Protein AF-A0A7J8HFS6-F1 (afdb_monomer_lite)

Sequence (105 aa):
MIEGRMHDEKVDLWSLGVLCYEFLVGKPPFEASTYQETYRRISRVEFAFPDFVPEGARDLISRLLVHNPNQRLTLKEVLEHPWITANSSKPLNSQKSQESSSKPS

Organism: Molossus molossus (NCBI:txid27622)

Radius of gyration: 17.07 Å; chains: 1; bounding box: 32×27×62 Å

Secondary structure (DSSP, 8-state):
--S-S---HHHHHHHHHHHHHHHHHSS-TT--SSHHHHHHHHHHT-----TTS-HHHHHHHHHHS-SSGGGSPPHHHHHT-HHHHHH-SS-TTTTSSSSS-----

pLDDT: mean 84.74, std 19.08, range [42.25, 98.44]

InterPro domains:
  IPR000719 Protein kinase domain [PF00069] (2-84)
  IPR000719 Protein kinase domain [PS50011] (1-84)
  IPR011009 Protein kinase-like domain superfamily [SSF56112] (2-87)
  IPR030616 Aurora kinase-like [PTHR24350] (1-101)

Foldseek 3Di:
DPDPDDDDCLVVLLVVLQVLLCVVPVDGQQDDPDPVSSVVCLQVVPGDDDPPQDPLSVVQSVLSSDNDSVSHDDPVCSCVRPVNCVPDPDDPPPPPPPDPPDDDD

Structure (mmCIF, N/CA/C/O backbone):
data_AF-A0A7J8HFS6-F1
#
_entry.id   AF-A0A7J8HFS6-F1
#
loop_
_atom_site.group_PDB
_atom_site.id
_atom_site.type_symbol
_atom_site.label_atom_id
_atom_site.label_alt_id
_atom_site.label_comp_id
_atom_site.label_asym_id
_atom_site.label_entity_id
_atom_site.label_seq_id
_atom_site.pdbx_PDB_ins_code
_atom_site.Cartn_x
_atom_site.Cartn_y
_atom_site.Cartn_z
_atom_site.occupancy
_atom_site.B_iso_or_equiv
_atom_site.auth_seq_id
_atom_site.auth_comp_id
_atom_site.auth_asym_id
_atom_site.auth_atom_id
_atom_site.pdbx_PDB_model_num
ATOM 1 N N . MET A 1 1 ? 16.763 3.027 2.452 1.00 47.19 1 MET A N 1
ATOM 2 C CA . MET A 1 1 ? 17.200 4.441 2.421 1.00 47.19 1 MET A CA 1
ATOM 3 C C . MET A 1 1 ? 17.462 4.851 0.983 1.00 47.19 1 MET A C 1
ATOM 5 O O . MET A 1 1 ? 18.246 4.166 0.340 1.00 47.19 1 MET A O 1
ATOM 9 N N . ILE A 1 2 ? 16.807 5.906 0.477 1.00 45.06 2 ILE A N 1
ATOM 10 C CA . ILE A 1 2 ? 17.025 6.379 -0.907 1.00 45.06 2 ILE A CA 1
ATOM 11 C C . ILE A 1 2 ? 17.120 7.919 -1.031 1.00 45.06 2 ILE A C 1
ATOM 13 O O . ILE A 1 2 ? 17.623 8.379 -2.042 1.00 45.06 2 ILE A O 1
ATOM 17 N N . GLU A 1 3 ? 16.757 8.748 -0.032 1.00 54.94 3 GLU A N 1
ATOM 18 C CA . GLU A 1 3 ? 16.779 10.223 -0.236 1.00 54.94 3 GLU A CA 1
ATOM 19 C C . GLU A 1 3 ? 17.190 11.120 0.954 1.00 54.94 3 GLU A C 1
ATOM 21 O O . GLU A 1 3 ? 17.000 12.329 0.888 1.00 54.94 3 GLU A O 1
ATOM 26 N N . GLY A 1 4 ? 17.765 10.606 2.047 1.00 47.09 4 GLY A N 1
ATOM 27 C CA . GLY A 1 4 ? 18.389 11.481 3.064 1.00 47.09 4 GLY A CA 1
ATOM 28 C C . GLY A 1 4 ? 17.478 12.529 3.739 1.00 47.09 4 GLY A C 1
ATOM 29 O O . GLY A 1 4 ? 17.985 13.478 4.330 1.00 47.09 4 GLY A O 1
ATOM 30 N N . ARG A 1 5 ? 16.148 12.376 3.679 1.00 53.16 5 ARG A N 1
ATOM 31 C CA . ARG A 1 5 ? 15.188 13.181 4.454 1.00 53.16 5 ARG A CA 1
ATOM 32 C C . ARG A 1 5 ? 14.969 12.529 5.824 1.00 53.16 5 ARG A C 1
ATOM 34 O O . ARG A 1 5 ? 15.090 11.304 5.939 1.00 53.16 5 ARG A O 1
ATOM 41 N N . MET A 1 6 ? 14.662 13.330 6.852 1.00 47.44 6 MET A N 1
ATOM 42 C CA . MET A 1 6 ? 14.250 12.810 8.164 1.00 47.44 6 MET A CA 1
ATOM 43 C C . MET A 1 6 ? 13.154 11.763 7.939 1.00 47.44 6 MET A C 1
ATOM 45 O O . MET A 1 6 ? 12.177 12.048 7.250 1.00 47.44 6 MET A O 1
ATOM 49 N N . HIS A 1 7 ? 13.371 10.537 8.421 1.00 51.66 7 HIS A N 1
ATOM 50 C CA . HIS A 1 7 ? 12.366 9.484 8.322 1.00 51.66 7 HIS A CA 1
ATOM 51 C C . HIS A 1 7 ? 11.187 9.911 9.190 1.00 51.66 7 HIS A C 1
ATOM 53 O O . HIS A 1 7 ? 11.336 10.021 10.406 1.00 51.66 7 HIS A O 1
ATOM 59 N N . ASP A 1 8 ? 10.059 10.206 8.553 1.00 62.38 8 ASP A N 1
ATOM 60 C CA . ASP A 1 8 ? 8.785 10.289 9.247 1.00 62.38 8 ASP A CA 1
ATOM 61 C C . ASP A 1 8 ? 8.185 8.876 9.337 1.00 62.38 8 ASP A C 1
ATOM 63 O O . ASP A 1 8 ? 8.512 7.958 8.574 1.00 62.38 8 ASP A O 1
ATOM 67 N N . GLU A 1 9 ? 7.270 8.702 10.273 1.00 69.81 9 GLU A N 1
ATOM 68 C CA . GLU A 1 9 ? 6.439 7.514 10.442 1.00 69.81 9 GLU A CA 1
ATOM 69 C C . GLU A 1 9 ? 5.644 7.128 9.173 1.00 69.81 9 GLU A C 1
ATOM 71 O O . GLU A 1 9 ? 5.086 6.032 9.079 1.00 69.81 9 GLU A O 1
ATOM 76 N N . LYS A 1 10 ? 5.576 8.002 8.158 1.00 79.25 10 LYS A N 1
ATOM 77 C CA . LYS A 1 10 ? 4.888 7.735 6.889 1.00 79.25 10 LYS A CA 1
ATOM 78 C C . LYS A 1 10 ? 5.696 6.820 5.981 1.00 79.25 10 LYS A C 1
ATOM 80 O O . LYS A 1 10 ? 5.091 6.176 5.118 1.00 79.25 10 LYS A O 1
ATOM 85 N N . VAL A 1 11 ? 7.019 6.725 6.140 1.00 85.31 11 VAL A N 1
ATOM 86 C CA . VAL A 1 11 ? 7.839 5.727 5.424 1.00 85.31 11 VAL A CA 1
ATOM 87 C C . VAL A 1 11 ? 7.458 4.308 5.857 1.00 85.31 11 VAL A C 1
ATOM 89 O O . VAL A 1 11 ? 7.335 3.415 5.010 1.00 85.31 11 VAL A O 1
ATOM 92 N N . ASP A 1 12 ? 7.178 4.112 7.145 1.00 90.50 12 ASP A N 1
ATOM 93 C CA . ASP A 1 12 ? 6.716 2.825 7.671 1.00 90.50 12 ASP A CA 1
ATOM 94 C C . ASP A 1 12 ? 5.325 2.474 7.133 1.00 90.50 12 ASP A C 1
ATOM 96 O O . ASP A 1 12 ? 5.080 1.334 6.747 1.00 90.50 12 ASP A O 1
ATOM 100 N N . LEU A 1 13 ? 4.436 3.463 6.997 1.00 93.94 13 LEU A N 1
ATOM 101 C CA . LEU A 1 13 ? 3.105 3.274 6.404 1.00 93.94 13 LEU A CA 1
ATOM 102 C C . LEU A 1 13 ? 3.160 2.860 4.927 1.00 93.94 13 LEU A C 1
ATOM 104 O O . LEU A 1 13 ? 2.377 2.017 4.490 1.00 93.94 13 LEU A O 1
ATOM 108 N N . TRP A 1 14 ? 4.109 3.393 4.156 1.00 94.94 14 TRP A N 1
ATOM 109 C CA . TRP A 1 14 ? 4.340 2.916 2.789 1.00 94.94 14 TRP A CA 1
ATOM 110 C C . TRP A 1 14 ? 4.803 1.460 2.782 1.00 94.94 14 TRP A C 1
ATOM 112 O O . TRP A 1 14 ? 4.259 0.632 2.052 1.00 94.94 14 TRP A O 1
ATOM 122 N N . SER A 1 15 ? 5.786 1.141 3.626 1.00 95.31 15 SER A N 1
ATOM 123 C CA . SER A 1 15 ? 6.323 -0.216 3.753 1.00 95.31 15 SER A CA 1
ATOM 124 C C . SER A 1 15 ? 5.238 -1.208 4.188 1.00 95.31 15 SER A C 1
ATOM 126 O O . SER A 1 15 ? 5.180 -2.320 3.671 1.00 95.31 15 SER A O 1
ATOM 128 N N . LEU A 1 16 ? 4.314 -0.782 5.053 1.00 96.50 16 LEU A N 1
ATOM 129 C CA . LEU A 1 16 ? 3.139 -1.555 5.448 1.00 96.50 16 LEU A CA 1
ATOM 130 C C . LEU A 1 16 ? 2.213 -1.853 4.259 1.00 96.50 16 LEU A C 1
ATOM 132 O O . LEU A 1 16 ? 1.750 -2.982 4.121 1.00 96.50 16 LEU A O 1
ATOM 136 N N . GLY A 1 17 ? 1.971 -0.874 3.382 1.00 97.44 17 GLY A N 1
ATOM 137 C CA . GLY A 1 17 ? 1.192 -1.080 2.157 1.00 97.44 17 GLY A CA 1
ATOM 138 C C . GLY A 1 17 ? 1.846 -2.086 1.205 1.00 97.44 17 GLY A C 1
ATOM 139 O O . GLY A 1 17 ? 1.166 -2.963 0.672 1.00 97.44 17 GLY A O 1
ATOM 140 N N . VAL A 1 18 ? 3.173 -2.003 1.046 1.00 97.81 18 VAL A N 1
ATOM 141 C CA . VAL A 1 18 ? 3.961 -2.944 0.232 1.00 97.81 18 VAL A CA 1
ATOM 142 C C . VAL A 1 18 ? 3.856 -4.364 0.791 1.00 97.81 18 VAL A C 1
ATOM 144 O O . VAL A 1 18 ? 3.518 -5.282 0.047 1.00 97.81 18 VAL A O 1
ATOM 147 N N . LEU A 1 19 ? 4.074 -4.535 2.099 1.00 97.88 19 LEU A N 1
ATOM 148 C CA . LEU A 1 19 ? 3.992 -5.838 2.765 1.00 97.88 19 LEU A CA 1
ATOM 149 C C . LEU A 1 19 ? 2.578 -6.422 2.728 1.00 97.88 19 LEU A C 1
ATOM 151 O O . LEU A 1 19 ? 2.412 -7.615 2.505 1.00 97.88 19 LEU A O 1
ATOM 155 N N . CYS A 1 20 ? 1.546 -5.595 2.914 1.00 97.38 20 CYS A N 1
ATOM 156 C CA . CYS A 1 20 ? 0.159 -6.052 2.849 1.00 97.38 20 CYS A CA 1
ATOM 157 C C . CYS A 1 20 ? -0.187 -6.591 1.454 1.00 97.38 20 CYS A C 1
ATOM 159 O O . CYS A 1 20 ? -0.791 -7.659 1.340 1.00 97.38 20 CYS A O 1
ATOM 161 N N . TYR A 1 21 ? 0.255 -5.902 0.398 1.00 98.44 21 TYR A N 1
ATOM 162 C CA . TYR A 1 21 ? 0.129 -6.406 -0.967 1.00 98.44 21 TYR A CA 1
ATOM 163 C C . TYR A 1 21 ? 0.882 -7.731 -1.144 1.00 98.44 21 TYR A C 1
ATOM 165 O O . TYR A 1 21 ? 0.318 -8.698 -1.656 1.00 98.44 21 TYR A O 1
ATOM 173 N N . GLU A 1 22 ? 2.134 -7.800 -0.692 1.00 98.12 22 GLU A N 1
ATOM 174 C CA . GLU A 1 22 ? 2.974 -8.989 -0.838 1.00 98.12 22 GLU A CA 1
ATOM 1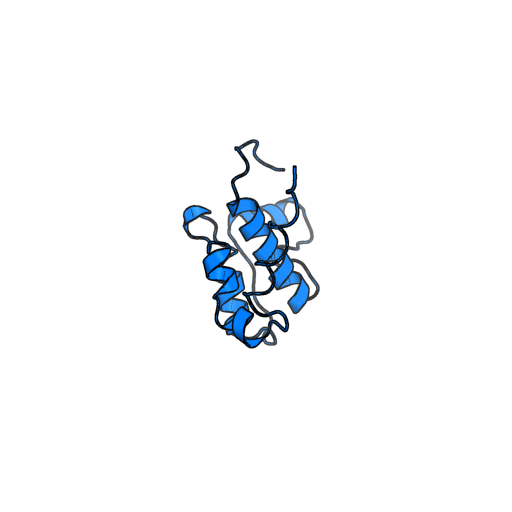75 C C . GLU A 1 22 ? 2.416 -10.205 -0.086 1.00 98.12 22 GLU A C 1
ATOM 177 O O . GLU A 1 22 ? 2.422 -11.303 -0.632 1.00 98.12 22 GLU A O 1
ATOM 182 N N . PHE A 1 23 ? 1.842 -10.030 1.105 1.00 97.38 23 PHE A N 1
ATOM 183 C CA . PHE A 1 23 ? 1.199 -11.123 1.843 1.00 97.38 23 PHE A CA 1
ATOM 184 C C . PHE A 1 23 ? -0.027 -11.697 1.134 1.00 97.38 23 PHE A C 1
ATOM 186 O O . PHE A 1 23 ? -0.298 -12.889 1.258 1.00 97.38 23 PHE A O 1
ATOM 193 N N . LEU A 1 24 ? -0.771 -10.871 0.395 1.00 97.31 24 LEU A N 1
ATOM 194 C CA . LEU A 1 24 ? -1.961 -11.317 -0.330 1.00 97.31 24 LEU A CA 1
ATOM 195 C C . LEU A 1 24 ? -1.624 -11.889 -1.709 1.00 97.31 24 LEU A C 1
ATOM 197 O O . LEU A 1 24 ? -2.283 -12.822 -2.159 1.00 97.31 24 LEU A O 1
ATOM 201 N N . VAL A 1 25 ? -0.630 -11.320 -2.392 1.00 97.50 25 VAL A N 1
ATOM 202 C CA . VAL A 1 25 ? -0.324 -11.625 -3.799 1.00 97.50 25 VAL A CA 1
ATOM 203 C C . VAL A 1 25 ? 0.882 -12.558 -3.956 1.00 97.50 25 VAL A C 1
ATOM 205 O O . VAL A 1 25 ? 1.019 -13.211 -4.989 1.00 97.50 25 VAL A O 1
ATOM 208 N N . GLY A 1 26 ? 1.752 -12.643 -2.948 1.00 96.88 26 GLY A N 1
ATOM 209 C CA . GLY A 1 26 ? 2.974 -13.453 -2.947 1.00 96.88 26 GLY A CA 1
ATOM 210 C C . GLY A 1 26 ? 4.179 -12.804 -3.635 1.00 96.88 26 GLY A C 1
ATOM 211 O O . GLY A 1 26 ? 5.212 -13.451 -3.772 1.00 96.88 26 GLY A O 1
ATOM 212 N N . LYS A 1 27 ? 4.054 -11.551 -4.092 1.00 95.50 27 LYS A N 1
ATOM 213 C CA . LYS A 1 27 ? 5.146 -10.764 -4.686 1.00 95.50 27 LYS A CA 1
ATOM 214 C C . LYS A 1 27 ? 4.960 -9.263 -4.439 1.00 95.50 27 LYS A C 1
ATOM 216 O O . LYS A 1 27 ? 3.814 -8.831 -4.273 1.00 95.50 27 LYS A O 1
ATOM 221 N N . PRO A 1 28 ? 6.030 -8.450 -4.475 1.00 96.38 28 PRO A N 1
ATOM 222 C CA . PRO A 1 28 ? 5.927 -7.006 -4.291 1.00 96.38 28 PRO A CA 1
ATOM 223 C C . PRO A 1 28 ? 5.106 -6.314 -5.401 1.00 96.38 28 PRO A C 1
ATOM 225 O O . PRO A 1 28 ? 5.173 -6.719 -6.565 1.00 96.38 28 PRO A O 1
ATOM 228 N N . PRO A 1 29 ? 4.383 -5.218 -5.095 1.00 96.81 29 PRO A N 1
ATOM 229 C CA . PRO A 1 29 ? 3.532 -4.511 -6.060 1.00 96.81 29 PRO A CA 1
ATOM 230 C C . PRO A 1 29 ? 4.310 -3.864 -7.212 1.00 96.81 29 PRO A C 1
ATOM 232 O O . PRO A 1 29 ? 3.791 -3.745 -8.320 1.00 96.81 29 PRO A O 1
ATOM 235 N N . PHE A 1 30 ? 5.559 -3.464 -6.966 1.00 97.00 30 PHE A N 1
ATOM 236 C CA . PHE A 1 30 ? 6.387 -2.725 -7.925 1.00 97.00 30 PHE A CA 1
ATOM 237 C C . PHE A 1 30 ? 7.500 -3.573 -8.548 1.00 97.00 30 PHE A C 1
ATOM 239 O O . PHE A 1 30 ? 8.383 -3.023 -9.203 1.00 97.00 30 PHE A O 1
ATOM 246 N N . GLU A 1 31 ? 7.483 -4.893 -8.342 1.00 93.88 31 GLU A N 1
ATOM 247 C CA . GLU A 1 31 ? 8.499 -5.793 -8.889 1.00 93.88 31 GLU A CA 1
ATOM 248 C C . GLU A 1 31 ? 8.569 -5.684 -10.422 1.00 93.88 31 GLU A C 1
ATOM 250 O O . GLU A 1 31 ? 7.552 -5.713 -11.126 1.00 93.88 31 GLU A O 1
ATOM 255 N N . ALA A 1 32 ? 9.789 -5.540 -10.939 1.00 94.44 32 ALA A N 1
ATOM 256 C CA . ALA A 1 32 ? 10.082 -5.471 -12.361 1.00 94.44 32 ALA A CA 1
ATOM 257 C C . ALA A 1 32 ? 11.460 -6.071 -12.669 1.00 94.44 32 ALA A C 1
ATOM 259 O O . ALA A 1 32 ? 12.290 -6.258 -11.782 1.00 94.44 32 ALA A O 1
ATOM 260 N N . SER A 1 33 ? 11.722 -6.343 -13.949 1.00 93.94 33 SER A N 1
ATOM 261 C CA . SER A 1 33 ? 12.963 -6.988 -14.401 1.00 93.94 33 SER A CA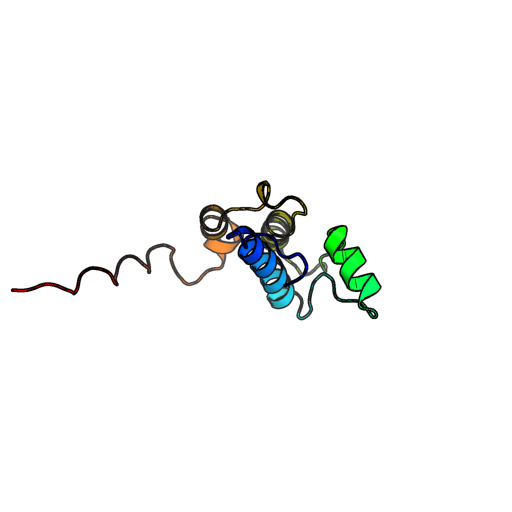 1
ATOM 262 C C . SER A 1 33 ? 14.219 -6.124 -14.241 1.00 93.94 33 SER A C 1
ATOM 264 O O . SER A 1 33 ? 15.325 -6.655 -14.288 1.00 93.94 33 SER A O 1
ATOM 266 N N . THR A 1 34 ? 14.077 -4.803 -14.089 1.00 95.62 34 THR A N 1
ATOM 267 C CA . THR A 1 34 ? 15.204 -3.875 -13.927 1.00 95.62 34 THR A CA 1
ATOM 268 C C . THR A 1 34 ? 14.956 -2.909 -12.775 1.00 95.62 34 THR A C 1
ATOM 270 O O . THR A 1 34 ? 13.825 -2.495 -12.519 1.00 95.62 34 THR A O 1
ATOM 273 N N . TYR A 1 35 ? 16.033 -2.491 -12.107 1.00 92.75 35 TYR A N 1
ATOM 274 C CA . TYR A 1 35 ? 15.964 -1.511 -11.020 1.00 92.75 35 TYR A CA 1
ATOM 275 C C . TYR A 1 35 ? 15.372 -0.172 -11.473 1.00 92.75 35 TYR A C 1
ATOM 277 O O . TYR A 1 35 ? 14.614 0.450 -10.731 1.00 92.75 35 TYR A O 1
ATOM 285 N N . GLN A 1 36 ? 15.685 0.260 -12.698 1.00 94.81 36 GLN A N 1
ATOM 286 C CA . GLN A 1 36 ? 15.156 1.491 -13.280 1.00 94.81 36 GLN A CA 1
ATOM 287 C C . GLN A 1 36 ? 13.633 1.426 -13.438 1.00 94.81 36 GLN A C 1
ATOM 289 O O . GLN A 1 36 ? 12.942 2.400 -13.140 1.00 94.81 36 GLN A O 1
ATOM 294 N N . GLU A 1 37 ? 13.104 0.278 -13.867 1.00 94.62 37 GLU A N 1
ATOM 295 C CA . GLU A 1 37 ? 11.664 0.082 -14.021 1.00 94.62 37 GLU A CA 1
ATOM 296 C C . GLU A 1 37 ? 10.960 -0.001 -12.665 1.00 94.62 37 GLU A C 1
ATOM 298 O O . GLU A 1 37 ? 9.940 0.656 -12.467 1.00 94.62 37 GLU A O 1
ATOM 303 N N . THR A 1 38 ? 11.537 -0.720 -11.700 1.00 94.75 38 THR A N 1
ATOM 304 C CA . THR A 1 38 ? 11.031 -0.757 -10.321 1.00 94.75 38 THR A CA 1
ATOM 305 C C . THR A 1 38 ? 10.946 0.655 -9.735 1.00 94.75 38 THR A C 1
ATOM 307 O O . THR A 1 38 ? 9.915 1.046 -9.190 1.00 94.75 38 THR A O 1
ATOM 310 N N . TYR A 1 39 ? 11.991 1.470 -9.907 1.00 92.94 39 TYR A N 1
ATOM 311 C CA . TYR A 1 39 ? 12.003 2.859 -9.442 1.00 92.94 39 TYR A CA 1
ATOM 312 C C . TYR A 1 39 ? 10.945 3.724 -10.147 1.00 92.94 39 TYR A C 1
ATOM 314 O O . TYR A 1 39 ? 10.242 4.511 -9.506 1.00 92.94 39 TYR A O 1
ATOM 322 N N . ARG A 1 40 ? 10.778 3.554 -11.465 1.00 96.00 40 ARG A N 1
ATOM 323 C CA . ARG A 1 40 ? 9.726 4.228 -12.238 1.00 96.00 40 ARG A CA 1
ATOM 324 C C . ARG A 1 40 ? 8.338 3.893 -11.692 1.00 96.00 40 ARG A C 1
ATOM 326 O O . ARG A 1 40 ? 7.540 4.803 -11.483 1.00 96.00 40 ARG A O 1
ATOM 333 N N . ARG A 1 41 ? 8.071 2.620 -11.403 1.00 96.12 41 ARG A N 1
ATOM 334 C CA . ARG A 1 41 ? 6.792 2.177 -10.836 1.00 96.12 41 ARG A CA 1
ATOM 335 C C . ARG A 1 41 ? 6.559 2.713 -9.432 1.00 96.12 41 ARG A C 1
ATOM 337 O O . ARG A 1 41 ? 5.469 3.194 -9.157 1.00 96.12 41 ARG A O 1
ATOM 344 N N . ILE A 1 42 ? 7.581 2.718 -8.575 1.00 93.94 42 ILE A N 1
ATOM 345 C CA . ILE A 1 42 ? 7.490 3.297 -7.224 1.00 93.94 42 ILE A CA 1
ATOM 346 C C . ILE A 1 42 ? 7.164 4.793 -7.300 1.00 93.94 42 ILE A C 1
ATOM 348 O O . ILE A 1 42 ? 6.208 5.248 -6.677 1.00 93.94 42 ILE A O 1
ATOM 352 N N . SER A 1 43 ? 7.919 5.555 -8.098 1.00 91.62 43 SER A N 1
ATOM 353 C CA . SER A 1 43 ? 7.733 7.010 -8.229 1.00 91.62 43 SER A CA 1
ATOM 354 C C . SER A 1 43 ? 6.375 7.402 -8.819 1.00 91.62 43 SER A C 1
ATOM 356 O O . SER A 1 43 ? 5.855 8.467 -8.502 1.00 91.62 43 SER A O 1
ATOM 358 N N . ARG A 1 44 ? 5.775 6.543 -9.648 1.00 94.12 44 ARG A N 1
ATOM 359 C CA . ARG A 1 44 ? 4.445 6.760 -10.241 1.00 94.12 44 ARG A CA 1
ATOM 360 C C . ARG A 1 44 ? 3.315 6.061 -9.499 1.00 94.12 44 ARG A C 1
ATOM 362 O O . ARG A 1 44 ? 2.162 6.254 -9.867 1.00 94.12 44 ARG A O 1
ATOM 369 N N . VAL A 1 45 ? 3.639 5.270 -8.477 1.00 95.38 45 VAL A N 1
ATOM 370 C CA . VAL A 1 45 ? 2.691 4.398 -7.775 1.00 95.38 45 VAL A CA 1
ATOM 371 C C . VAL A 1 45 ? 1.939 3.491 -8.767 1.00 95.38 45 VAL A C 1
ATOM 373 O O . VAL A 1 45 ? 0.721 3.353 -8.746 1.00 95.38 45 VAL A O 1
ATOM 376 N N . GLU A 1 46 ? 2.684 2.884 -9.688 1.00 96.12 46 GLU A N 1
ATOM 377 C CA . GLU A 1 46 ? 2.146 2.073 -10.780 1.00 96.12 46 GLU A CA 1
ATOM 378 C C . GLU A 1 46 ? 2.181 0.584 -10.406 1.00 96.12 46 GLU A C 1
ATOM 380 O O . GLU A 1 46 ? 3.228 -0.064 -10.460 1.00 96.12 46 GLU A O 1
ATOM 385 N N . PHE A 1 47 ? 1.026 0.046 -10.012 1.00 96.38 47 PHE A N 1
ATOM 386 C CA . PHE A 1 47 ? 0.813 -1.369 -9.706 1.00 96.38 47 PHE A CA 1
ATOM 387 C C . PHE A 1 47 ? -0.648 -1.758 -9.979 1.00 96.38 47 PHE A C 1
ATOM 389 O O . PHE A 1 47 ? -1.512 -0.893 -10.125 1.00 96.38 47 PHE A O 1
ATOM 396 N N . ALA A 1 48 ? -0.938 -3.057 -10.062 1.00 96.31 48 ALA A N 1
ATOM 397 C CA . ALA A 1 48 ? -2.282 -3.567 -10.322 1.00 96.31 48 ALA A CA 1
ATOM 398 C C . ALA A 1 48 ? -2.615 -4.722 -9.379 1.00 96.31 48 ALA A C 1
ATOM 400 O O . ALA A 1 48 ? -1.747 -5.520 -9.041 1.00 96.31 48 ALA A O 1
ATOM 401 N N . PHE A 1 49 ? -3.879 -4.832 -8.985 1.00 97.00 49 PHE A N 1
ATOM 402 C CA . PHE A 1 49 ? -4.352 -5.910 -8.122 1.00 97.00 49 PHE A CA 1
ATOM 403 C C . PHE A 1 49 ? -4.897 -7.084 -8.950 1.00 97.00 49 PHE A C 1
ATOM 405 O O . PHE A 1 49 ? -5.787 -6.861 -9.776 1.00 97.00 49 PHE A O 1
ATOM 412 N N . PRO A 1 50 ? -4.453 -8.328 -8.699 1.00 97.06 50 PRO A N 1
ATOM 413 C CA . PRO A 1 50 ? -5.097 -9.526 -9.240 1.00 97.06 50 PRO A CA 1
ATOM 414 C C . PRO A 1 50 ? -6.549 -9.665 -8.774 1.00 97.06 50 PRO A C 1
ATOM 416 O O . PRO A 1 50 ? -6.873 -9.251 -7.665 1.00 97.06 50 PRO A O 1
ATOM 419 N N . ASP A 1 51 ? -7.409 -10.311 -9.563 1.00 97.00 51 ASP A N 1
ATOM 420 C CA . ASP A 1 51 ? -8.859 -10.424 -9.306 1.00 97.00 51 ASP A CA 1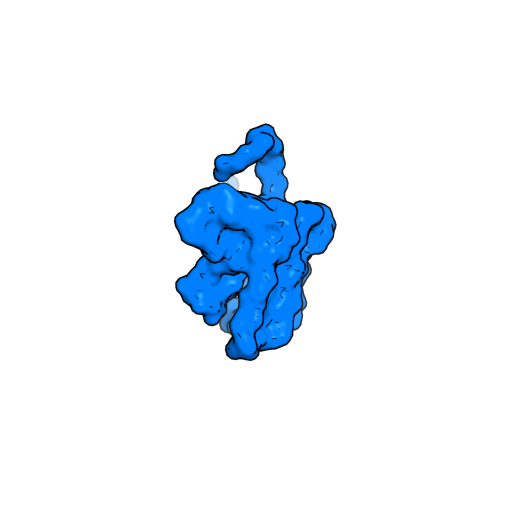
ATOM 421 C C . ASP A 1 51 ? -9.219 -11.036 -7.946 1.00 97.00 51 ASP A C 1
ATOM 423 O O . ASP A 1 51 ? -10.194 -10.623 -7.323 1.00 97.00 51 ASP A O 1
ATOM 427 N N . PHE A 1 52 ? -8.396 -11.952 -7.434 1.00 97.25 52 PHE A N 1
ATOM 428 C CA . PHE A 1 52 ? -8.633 -12.607 -6.147 1.00 97.25 52 PHE A CA 1
ATOM 429 C C . PHE A 1 52 ? -8.463 -11.685 -4.929 1.00 97.25 52 PHE A C 1
ATOM 431 O O . PHE A 1 52 ? -8.857 -12.066 -3.829 1.00 97.25 52 PHE A O 1
ATOM 438 N N . VAL A 1 53 ? -7.859 -10.499 -5.081 1.00 97.69 53 VAL A N 1
ATOM 439 C CA . VAL A 1 53 ? -7.662 -9.576 -3.954 1.00 97.69 53 VAL A CA 1
ATOM 440 C C . VAL A 1 53 ? -9.009 -8.942 -3.578 1.00 97.69 53 VAL A C 1
ATOM 442 O O . VAL A 1 53 ? -9.599 -8.262 -4.427 1.00 97.69 53 VAL A O 1
ATOM 445 N N . PRO A 1 54 ? -9.497 -9.105 -2.330 1.00 97.12 54 PRO A N 1
ATOM 446 C CA . PRO A 1 54 ? -10.780 -8.548 -1.903 1.00 97.12 54 PRO A CA 1
A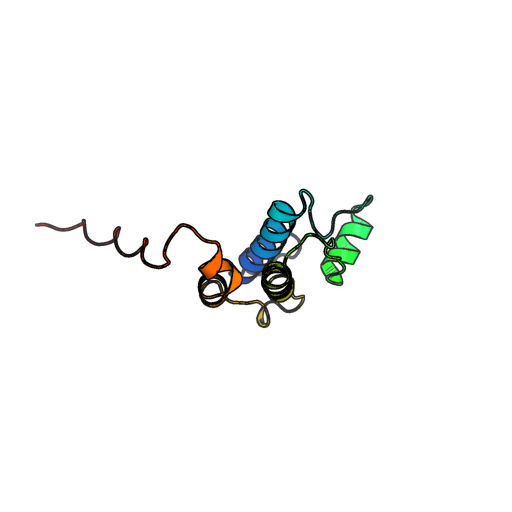TOM 447 C C . PRO A 1 54 ? -10.801 -7.019 -1.954 1.00 97.12 54 PRO A C 1
ATOM 449 O O . PRO A 1 54 ? -9.799 -6.373 -1.651 1.00 97.12 54 PRO A O 1
ATOM 452 N N . GLU A 1 55 ? -11.959 -6.430 -2.248 1.00 97.75 55 GLU A N 1
ATOM 453 C CA . GLU A 1 55 ? -12.124 -4.973 -2.368 1.00 97.75 55 GLU A CA 1
ATOM 454 C C . GLU A 1 55 ? -11.651 -4.211 -1.118 1.00 97.75 55 GLU A C 1
ATOM 456 O O . GLU A 1 55 ? -10.908 -3.241 -1.235 1.00 97.75 55 GLU A O 1
ATOM 461 N N . GLY A 1 56 ? -11.972 -4.706 0.083 1.00 97.50 56 GLY A N 1
ATOM 462 C CA . GLY A 1 56 ? -11.514 -4.086 1.331 1.00 97.50 56 GLY A CA 1
ATOM 463 C C . GLY A 1 56 ? -9.989 -4.086 1.506 1.00 97.50 56 GLY A C 1
ATOM 464 O O . GLY A 1 56 ? -9.442 -3.155 2.093 1.00 97.50 56 GLY A O 1
ATOM 465 N N . ALA A 1 57 ? -9.292 -5.094 0.972 1.00 97.75 57 ALA A N 1
ATOM 466 C CA . ALA A 1 57 ? -7.832 -5.120 0.971 1.00 97.75 57 ALA A CA 1
ATOM 467 C C . ALA A 1 57 ? -7.262 -4.124 -0.046 1.00 97.75 57 ALA A C 1
ATOM 469 O O . ALA A 1 57 ? -6.284 -3.436 0.248 1.00 97.75 57 ALA A O 1
ATOM 470 N N . ARG A 1 58 ? -7.892 -4.020 -1.227 1.00 98.31 58 ARG A N 1
ATOM 471 C CA . ARG A 1 58 ? -7.514 -3.036 -2.251 1.00 98.31 58 ARG A CA 1
ATOM 472 C C . ARG A 1 58 ? -7.636 -1.616 -1.711 1.00 98.31 58 ARG A C 1
ATOM 474 O O . ARG A 1 58 ? -6.686 -0.857 -1.849 1.00 98.31 58 ARG A O 1
ATOM 481 N N . ASP A 1 59 ? -8.747 -1.287 -1.046 1.00 98.25 59 ASP A N 1
ATOM 482 C CA . ASP A 1 59 ? -8.967 0.035 -0.440 1.00 98.25 59 ASP A CA 1
ATOM 483 C C . ASP A 1 59 ? -7.873 0.374 0.584 1.00 98.25 59 ASP A C 1
ATOM 485 O O . ASP A 1 59 ? -7.240 1.427 0.483 1.00 98.25 59 ASP A O 1
ATOM 489 N N . LEU A 1 60 ? -7.558 -0.551 1.500 1.00 98.06 60 LEU A N 1
ATOM 490 C CA . LEU A 1 60 ? -6.488 -0.348 2.480 1.00 98.06 60 LEU A CA 1
ATOM 491 C C . LEU A 1 60 ? -5.133 -0.085 1.806 1.00 98.06 60 LEU A C 1
ATOM 493 O O . LEU A 1 60 ? -4.453 0.891 2.126 1.00 98.06 60 LEU A O 1
ATOM 497 N N . ILE A 1 61 ? -4.732 -0.958 0.876 1.00 98.12 61 ILE A N 1
ATOM 498 C CA . ILE A 1 61 ? -3.428 -0.877 0.207 1.00 98.12 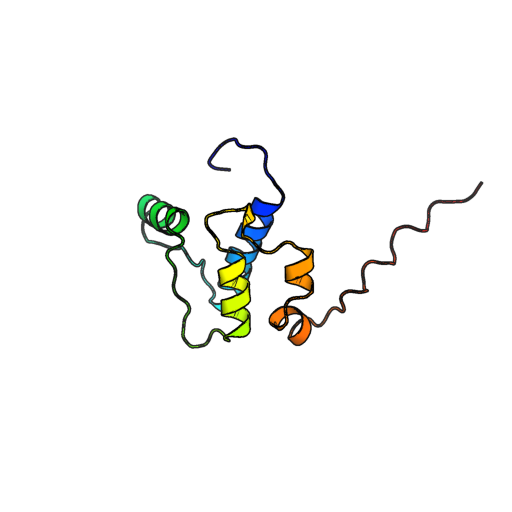61 ILE A CA 1
ATOM 499 C C . ILE A 1 61 ? -3.335 0.402 -0.630 1.00 98.12 61 ILE A C 1
ATOM 501 O O . ILE A 1 61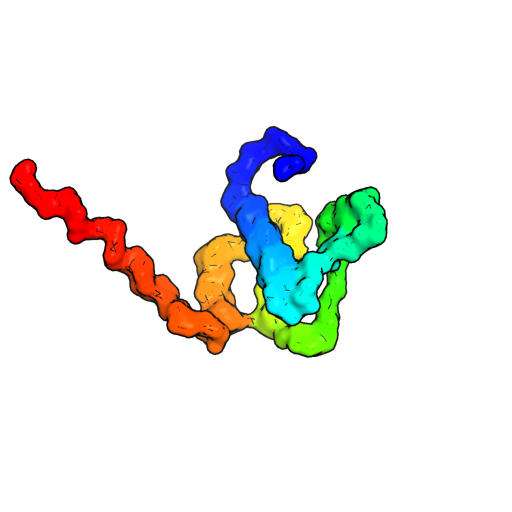 ? -2.323 1.096 -0.562 1.00 98.12 61 ILE A O 1
ATOM 505 N N . SER A 1 62 ? -4.386 0.762 -1.369 1.00 97.44 62 SER A N 1
ATOM 506 C CA . SER A 1 62 ? -4.425 1.984 -2.179 1.00 97.44 62 SER A CA 1
ATOM 507 C C . SER A 1 62 ? -4.327 3.263 -1.346 1.00 97.44 62 SER A C 1
ATOM 509 O O . SER A 1 62 ? -3.760 4.243 -1.820 1.00 97.44 62 SER A O 1
ATOM 511 N N . ARG A 1 63 ? -4.822 3.268 -0.102 1.00 97.06 63 ARG A N 1
ATOM 512 C CA . ARG A 1 63 ? -4.691 4.416 0.812 1.00 97.06 63 ARG A CA 1
ATOM 513 C C . ARG A 1 63 ? -3.351 4.471 1.557 1.00 97.06 63 ARG A C 1
ATOM 515 O O . ARG A 1 63 ? -3.005 5.515 2.110 1.00 97.06 63 ARG A O 1
ATOM 522 N N . LEU A 1 64 ? -2.590 3.376 1.580 1.00 96.75 64 LEU A N 1
ATOM 523 C CA . LEU A 1 64 ? -1.223 3.331 2.117 1.00 96.75 64 LEU A CA 1
ATOM 524 C C . LEU A 1 64 ? -0.178 3.660 1.047 1.00 96.75 64 LEU A C 1
ATOM 526 O O . LEU A 1 64 ? 0.754 4.432 1.289 1.00 96.75 64 LEU A O 1
ATOM 530 N N . LEU A 1 65 ? -0.351 3.112 -0.154 1.00 96.88 65 LEU A N 1
ATOM 531 C CA . LEU A 1 65 ? 0.515 3.340 -1.305 1.00 96.88 65 LEU A CA 1
ATOM 532 C C . LEU A 1 65 ? 0.098 4.615 -2.037 1.00 96.88 65 LEU A C 1
ATOM 534 O O . LEU A 1 65 ? -0.349 4.580 -3.174 1.00 96.88 65 LEU A O 1
ATOM 538 N N . VAL A 1 66 ? 0.255 5.759 -1.370 1.00 94.31 66 VAL A N 1
ATOM 539 C CA . VAL A 1 66 ? 0.010 7.089 -1.946 1.00 94.31 66 VAL A CA 1
ATOM 540 C C . VAL A 1 66 ? 1.331 7.844 -2.074 1.00 94.31 66 VAL A C 1
ATOM 542 O O . VAL A 1 66 ? 2.163 7.832 -1.157 1.00 94.31 66 VAL A O 1
ATOM 545 N N . HIS A 1 67 ? 1.527 8.516 -3.214 1.00 90.62 67 HIS A N 1
ATOM 546 C CA . HIS A 1 67 ? 2.749 9.273 -3.505 1.00 90.62 67 HIS A CA 1
ATOM 547 C C . HIS A 1 67 ? 3.005 10.359 -2.448 1.00 90.62 67 HIS A C 1
ATOM 549 O O . HIS A 1 67 ? 4.110 10.477 -1.925 1.00 90.62 67 HIS A O 1
ATOM 555 N N . ASN A 1 68 ? 1.970 11.127 -2.094 1.00 90.12 68 ASN A N 1
ATOM 556 C CA . ASN A 1 68 ? 2.057 12.141 -1.050 1.00 90.12 68 ASN A CA 1
ATOM 557 C C . ASN A 1 68 ? 1.973 11.489 0.349 1.00 90.12 68 ASN A C 1
ATOM 559 O O . ASN A 1 68 ? 0.915 10.957 0.694 1.00 90.12 68 ASN A O 1
ATOM 563 N N . PRO A 1 69 ? 3.028 11.560 1.186 1.00 88.69 69 PRO A N 1
ATOM 564 C CA . PRO A 1 69 ? 3.040 10.932 2.511 1.00 88.69 69 PRO A CA 1
ATOM 565 C C . PRO A 1 69 ? 1.962 11.481 3.458 1.00 88.69 69 PRO A C 1
ATOM 567 O O . PRO A 1 69 ? 1.447 10.745 4.297 1.00 88.69 69 PRO A O 1
ATOM 570 N N . ASN A 1 70 ? 1.550 12.741 3.285 1.00 89.00 70 ASN A N 1
ATOM 571 C CA . ASN A 1 70 ? 0.517 13.368 4.115 1.00 89.00 70 ASN A CA 1
ATOM 572 C C . ASN A 1 70 ? -0.899 12.861 3.813 1.00 89.00 70 ASN A C 1
ATOM 574 O O . ASN A 1 70 ? -1.799 13.059 4.621 1.00 89.00 70 ASN A O 1
ATOM 578 N N . GLN A 1 71 ? -1.099 12.220 2.659 1.00 91.50 71 GLN A N 1
ATOM 579 C CA . GLN A 1 71 ? -2.380 11.629 2.263 1.00 91.50 71 GLN A CA 1
ATOM 580 C C . GLN A 1 71 ? -2.488 10.148 2.642 1.00 91.50 71 GLN A C 1
ATOM 582 O O . GLN A 1 71 ? -3.544 9.549 2.455 1.00 91.50 71 GLN A O 1
ATOM 587 N N . ARG A 1 72 ? -1.406 9.550 3.158 1.00 94.06 72 ARG A N 1
ATOM 588 C CA . ARG A 1 72 ? -1.423 8.168 3.637 1.00 94.06 72 ARG A CA 1
ATOM 589 C C . ARG A 1 72 ? -2.213 8.078 4.935 1.00 94.06 72 ARG A C 1
ATOM 591 O O . ARG A 1 72 ? -2.057 8.943 5.804 1.00 94.06 72 ARG A O 1
ATOM 598 N N . LEU A 1 73 ? -2.967 6.988 5.082 1.00 93.31 73 LEU A N 1
ATOM 599 C CA . LEU A 1 73 ? -3.593 6.629 6.355 1.00 93.31 73 LEU A CA 1
ATOM 600 C C . LEU A 1 73 ? -2.561 6.650 7.480 1.00 93.31 73 LEU A C 1
ATOM 602 O O . LEU A 1 73 ? -1.442 6.169 7.328 1.00 93.31 73 LEU A O 1
ATOM 606 N N . THR A 1 74 ? -2.953 7.187 8.622 1.00 93.00 74 THR A N 1
ATOM 607 C CA . THR A 1 74 ? -2.220 7.057 9.880 1.00 93.00 74 THR A CA 1
ATOM 608 C C . THR A 1 74 ? -2.343 5.630 10.415 1.00 93.00 74 THR A C 1
ATOM 610 O O . THR A 1 74 ? -3.297 4.917 10.106 1.00 93.00 74 THR A O 1
ATOM 613 N N . LEU A 1 75 ? -1.419 5.205 11.284 1.00 91.44 75 LEU A N 1
ATOM 614 C CA . LEU A 1 75 ? -1.498 3.878 11.915 1.00 91.44 75 LEU A CA 1
ATOM 615 C C . LEU A 1 75 ? -2.816 3.660 12.671 1.00 91.44 75 LEU A C 1
ATOM 617 O O . LEU A 1 75 ? -3.355 2.557 12.660 1.00 91.44 75 LEU A O 1
ATOM 621 N N . LYS A 1 76 ? -3.355 4.714 13.294 1.00 91.50 76 LYS A N 1
ATOM 622 C CA . LYS A 1 76 ? -4.654 4.657 13.966 1.00 91.50 76 LYS A CA 1
ATOM 623 C C . LYS A 1 76 ? -5.773 4.318 12.979 1.00 91.50 76 LYS A C 1
ATOM 625 O O . LYS A 1 76 ? -6.531 3.388 13.223 1.00 91.50 76 LYS A O 1
ATOM 630 N N . GLU A 1 77 ? -5.835 5.021 11.851 1.00 94.56 77 GLU A N 1
ATOM 631 C CA . GLU A 1 77 ? -6.858 4.772 10.830 1.00 94.56 77 GLU A CA 1
ATOM 632 C C . GLU A 1 77 ? -6.693 3.393 10.172 1.00 94.56 77 GLU A C 1
ATOM 634 O O . GLU A 1 77 ? -7.686 2.762 9.821 1.00 94.56 77 GLU A O 1
ATOM 639 N N . VAL A 1 78 ? -5.460 2.883 10.047 1.00 95.19 78 VAL A N 1
ATOM 640 C CA . VAL A 1 78 ? -5.208 1.505 9.586 1.00 95.19 78 VAL A CA 1
ATOM 641 C C . VAL A 1 78 ? -5.807 0.484 10.548 1.00 95.19 78 VAL A C 1
ATOM 643 O O . VAL A 1 78 ? -6.487 -0.445 10.119 1.00 95.19 78 VAL A O 1
ATOM 646 N N . LEU A 1 79 ? -5.573 0.650 11.850 1.00 93.50 79 LEU A N 1
ATOM 647 C CA . LEU A 1 79 ? -6.096 -0.252 12.875 1.00 93.50 79 LEU A CA 1
ATOM 648 C C . LEU A 1 79 ? -7.630 -0.226 12.965 1.00 93.50 79 LEU A C 1
ATOM 650 O O . LEU A 1 79 ? -8.244 -1.232 13.319 1.00 93.50 79 LEU A O 1
ATOM 654 N N . GLU A 1 80 ? -8.239 0.909 12.627 1.00 95.06 80 GLU A N 1
ATOM 655 C CA . GLU A 1 80 ? -9.691 1.109 12.570 1.00 95.06 80 GLU A CA 1
ATOM 656 C C . GLU A 1 80 ? -10.296 0.723 11.205 1.00 95.06 80 GLU A C 1
ATOM 658 O O . GLU A 1 80 ? -11.518 0.722 11.046 1.00 95.06 80 GLU A O 1
ATOM 663 N N . HIS A 1 81 ? -9.474 0.359 10.214 1.00 96.81 81 HIS A N 1
ATOM 664 C CA . HIS A 1 81 ? -9.937 0.088 8.858 1.00 96.81 81 HIS A CA 1
ATOM 665 C C . HIS A 1 81 ? -10.919 -1.100 8.823 1.00 96.81 81 HIS A C 1
ATOM 667 O O . HIS A 1 81 ? -10.632 -2.143 9.428 1.00 96.81 81 HIS A O 1
ATOM 673 N N . PRO A 1 82 ? -12.041 -1.024 8.074 1.00 96.25 82 PRO A N 1
ATOM 674 C CA . PRO A 1 82 ? -13.049 -2.089 8.038 1.00 96.25 82 PRO A CA 1
ATOM 675 C C . PRO A 1 82 ? -12.477 -3.459 7.665 1.00 96.25 82 PRO A C 1
ATOM 677 O O . PRO A 1 82 ? -12.819 -4.474 8.264 1.00 96.25 82 PRO A O 1
ATOM 680 N N . TRP A 1 83 ? -11.545 -3.495 6.708 1.00 97.00 83 TRP A N 1
ATOM 681 C CA . TRP A 1 83 ? -10.893 -4.746 6.319 1.00 97.00 83 TRP A CA 1
ATOM 682 C C . TRP A 1 83 ? -10.005 -5.331 7.428 1.00 97.00 83 TRP A C 1
ATOM 684 O O . TRP A 1 83 ? -9.996 -6.543 7.616 1.00 97.00 83 TRP A O 1
ATOM 694 N N . ILE A 1 84 ? -9.302 -4.496 8.200 1.00 95.81 84 ILE A N 1
ATOM 695 C CA . ILE A 1 84 ? -8.461 -4.965 9.311 1.00 95.81 84 ILE A CA 1
ATOM 696 C C . ILE A 1 84 ? -9.331 -5.472 10.456 1.00 95.81 84 ILE A C 1
ATOM 698 O O . ILE A 1 84 ? -9.129 -6.582 10.940 1.00 95.81 84 ILE A O 1
ATOM 702 N N . THR A 1 85 ? -10.330 -4.691 10.860 1.00 94.62 85 THR A N 1
ATOM 703 C CA . THR A 1 85 ? -11.227 -5.041 11.970 1.00 94.62 85 THR A CA 1
ATOM 704 C C . THR A 1 85 ? -12.069 -6.286 11.684 1.00 94.62 85 THR A C 1
ATOM 706 O O . THR A 1 85 ? -12.356 -7.039 12.610 1.00 94.62 85 THR A O 1
ATOM 709 N N . ALA A 1 86 ? -12.403 -6.555 10.419 1.00 94.38 86 ALA A N 1
ATOM 710 C CA . ALA A 1 86 ? -13.122 -7.764 10.022 1.00 94.38 86 ALA A CA 1
ATOM 711 C C . ALA A 1 86 ? -12.247 -9.034 9.959 1.00 94.38 86 ALA A C 1
ATOM 713 O O . ALA A 1 86 ? -12.783 -10.132 10.080 1.00 94.38 86 ALA A O 1
ATOM 714 N N . ASN A 1 87 ? -10.927 -8.910 9.755 1.00 94.56 87 ASN A N 1
ATOM 715 C CA . ASN A 1 87 ? -10.037 -10.055 9.487 1.00 94.56 87 ASN A CA 1
ATOM 716 C C . ASN A 1 87 ? -8.955 -10.283 10.559 1.00 94.56 87 ASN A C 1
ATOM 718 O O . ASN A 1 87 ? -8.321 -11.339 10.582 1.00 94.56 87 ASN A O 1
ATOM 722 N N . SER A 1 88 ? -8.719 -9.322 11.456 1.00 92.88 88 SER A N 1
ATOM 723 C CA . SER A 1 88 ? -7.755 -9.467 12.549 1.00 92.88 88 SER A CA 1
ATOM 724 C C . SER A 1 88 ? -8.320 -10.334 13.674 1.00 92.88 88 SER A C 1
ATOM 726 O O . SER A 1 88 ? -9.352 -10.026 14.262 1.00 92.88 88 SER A O 1
ATOM 728 N N . SER A 1 89 ? -7.583 -11.380 14.053 1.00 89.00 89 SER A N 1
ATOM 729 C CA . SER A 1 89 ? -7.872 -12.194 15.243 1.00 89.00 89 SER A CA 1
ATOM 730 C C . SER A 1 89 ? -7.432 -11.533 16.554 1.00 89.00 89 SER A C 1
ATOM 732 O O . SER A 1 89 ? -7.791 -11.999 17.637 1.00 89.00 89 SER A O 1
ATOM 734 N N . LYS A 1 90 ? -6.654 -10.445 16.478 1.00 83.56 90 LYS A N 1
ATOM 735 C CA . LYS A 1 90 ? -6.230 -9.662 17.641 1.00 83.56 90 LYS A CA 1
ATOM 736 C C . LYS A 1 90 ? -7.150 -8.452 17.807 1.00 83.56 90 LYS A C 1
ATOM 738 O O . LYS A 1 90 ? -7.184 -7.609 16.904 1.00 83.56 90 LYS A O 1
ATOM 743 N N . PRO A 1 91 ? -7.864 -8.325 18.938 1.00 65.56 91 PRO A N 1
ATOM 744 C CA . PRO A 1 91 ? -8.643 -7.132 19.216 1.00 65.56 91 PRO A CA 1
ATOM 745 C C . PRO A 1 91 ? -7.712 -5.942 19.480 1.00 65.56 91 PRO A C 1
ATOM 747 O O . PRO A 1 91 ? -6.654 -6.079 20.095 1.00 65.56 91 PRO A O 1
ATOM 750 N N . LEU A 1 92 ? -8.149 -4.750 19.072 1.00 63.41 92 LEU A N 1
ATOM 751 C CA . LEU A 1 92 ? -7.402 -3.491 19.199 1.00 63.41 92 LEU A CA 1
ATOM 752 C C . LEU A 1 92 ? -6.975 -3.162 20.651 1.00 63.41 92 LEU A C 1
ATOM 754 O O . LEU A 1 92 ? -6.035 -2.408 20.879 1.00 63.41 92 LEU A O 1
ATOM 758 N N . ASN A 1 93 ? -7.626 -3.775 21.645 1.00 57.16 93 ASN A N 1
ATOM 759 C CA . ASN A 1 93 ? -7.421 -3.519 23.073 1.00 57.16 93 ASN A CA 1
ATOM 760 C C . ASN A 1 93 ? -6.290 -4.326 23.743 1.00 57.16 93 ASN A C 1
ATOM 762 O O . ASN A 1 93 ? -6.084 -4.178 24.947 1.00 57.16 93 ASN A O 1
ATOM 766 N N . SER A 1 94 ? -5.532 -5.154 23.020 1.00 53.12 94 SER A N 1
ATOM 767 C CA . SER A 1 94 ? -4.506 -6.018 23.635 1.00 53.12 94 SER A CA 1
ATOM 768 C C . SER A 1 94 ? -3.209 -5.310 24.076 1.00 53.12 94 SER A C 1
ATOM 770 O O . SER A 1 94 ? -2.309 -5.984 24.566 1.00 53.12 94 SER A O 1
ATOM 772 N N . GLN A 1 95 ? -3.087 -3.981 23.947 1.00 51.28 95 GLN A N 1
ATOM 773 C CA . GLN A 1 95 ? -1.871 -3.237 24.333 1.00 51.28 95 GLN A CA 1
ATOM 774 C C . GLN A 1 95 ? -1.989 -2.364 25.597 1.00 51.28 95 GLN A C 1
ATOM 776 O O . GLN A 1 95 ? -1.053 -1.644 25.924 1.00 51.28 95 GLN A O 1
ATOM 781 N N . LYS A 1 96 ? -3.072 -2.457 26.382 1.00 45.75 96 LYS A N 1
ATOM 782 C CA . LYS A 1 96 ? -3.173 -1.727 27.669 1.00 45.75 96 LYS A CA 1
ATOM 783 C C . LYS A 1 96 ? -2.459 -2.385 28.862 1.00 45.75 96 LYS A C 1
ATOM 785 O O . LYS A 1 96 ? -2.611 -1.913 29.984 1.00 45.75 96 LYS A O 1
ATOM 790 N N . SER A 1 97 ? -1.682 -3.450 28.667 1.00 42.75 97 SER A N 1
ATOM 791 C CA . SER A 1 97 ? -1.188 -4.273 29.782 1.00 42.75 97 SER A CA 1
ATOM 792 C C . SER A 1 97 ? 0.324 -4.477 29.811 1.00 42.75 97 SER A C 1
ATOM 794 O O . SER A 1 97 ? 0.740 -5.577 30.129 1.00 42.75 97 SER A O 1
ATOM 796 N N . GLN A 1 98 ? 1.153 -3.469 29.518 1.00 42.97 98 GLN A N 1
ATOM 797 C CA . GLN A 1 98 ? 2.576 -3.479 29.916 1.00 42.97 98 GLN A CA 1
ATOM 798 C C . GLN A 1 98 ? 3.118 -2.065 30.200 1.00 42.97 98 GLN A C 1
ATOM 800 O O . GLN A 1 98 ? 4.162 -1.688 29.696 1.00 42.97 98 GLN A O 1
ATOM 805 N N . GLU A 1 99 ? 2.435 -1.270 31.031 1.00 44.38 99 GLU A N 1
ATOM 806 C CA . GLU A 1 99 ? 3.069 -0.090 31.655 1.00 44.38 99 GLU A CA 1
ATOM 807 C C . GLU A 1 99 ? 2.444 0.237 33.020 1.00 44.38 99 GLU A C 1
ATOM 809 O O . GLU A 1 99 ? 1.999 1.340 33.311 1.00 44.38 99 GLU A O 1
ATOM 814 N N . SER A 1 100 ? 2.355 -0.776 33.883 1.00 43.34 100 SER A N 1
ATOM 815 C CA . SER A 1 100 ? 2.049 -0.587 35.306 1.00 43.34 100 SER A CA 1
ATOM 816 C C . SER A 1 100 ? 2.656 -1.713 36.143 1.00 43.34 100 SER A C 1
ATOM 818 O O . SER A 1 100 ? 1.963 -2.418 36.869 1.00 43.34 100 SER A O 1
ATOM 820 N N . SER A 1 101 ? 3.962 -1.937 36.010 1.00 47.47 101 SER A N 1
ATOM 821 C CA . SER A 1 101 ? 4.702 -2.734 36.993 1.00 47.47 101 SER A CA 1
ATOM 822 C C . SER A 1 101 ? 6.139 -2.240 37.102 1.00 47.47 101 SER A C 1
ATOM 824 O O . SER A 1 101 ? 7.092 -2.917 36.734 1.00 47.47 101 SER A O 1
ATOM 826 N N . SER A 1 102 ? 6.288 -1.011 37.586 1.00 42.25 102 SER A N 1
ATOM 827 C CA . SER A 1 102 ? 7.525 -0.520 38.198 1.00 42.25 102 SER A CA 1
ATOM 828 C C . SER A 1 102 ? 7.173 0.537 39.243 1.00 42.25 102 SER A C 1
ATOM 830 O O . SER A 1 102 ? 7.338 1.733 39.041 1.00 42.25 102 SER A O 1
ATOM 832 N N . LYS A 1 103 ? 6.609 0.070 40.356 1.00 46.03 103 LYS A N 1
ATOM 833 C CA . LYS A 1 103 ? 6.783 0.619 41.710 1.00 46.03 103 LYS A CA 1
ATOM 834 C C . LYS A 1 103 ? 6.570 -0.565 42.660 1.00 46.03 103 LYS A C 1
ATOM 836 O O . LYS A 1 103 ? 5.649 -1.340 42.398 1.00 46.03 103 LYS A O 1
ATOM 841 N N . PRO A 1 104 ? 7.395 -0.751 43.706 1.00 51.81 104 PRO A N 1
ATOM 842 C CA . PRO A 1 104 ? 7.320 0.164 44.849 1.00 51.81 104 PRO A CA 1
ATOM 843 C C . PRO A 1 104 ? 8.634 0.394 45.639 1.00 51.81 104 PRO A C 1
ATOM 845 O O . PRO A 1 104 ? 9.633 -0.288 45.428 1.00 51.81 104 PRO A O 1
ATOM 848 N N . SER A 1 105 ? 8.506 1.283 46.638 1.00 42.97 105 SER A N 1
ATOM 849 C CA . SER A 1 105 ? 9.454 1.798 47.654 1.00 42.97 105 SER A CA 1
ATOM 850 C C . SER A 1 105 ? 10.240 3.040 47.258 1.00 42.97 105 SER A C 1
ATOM 852 O O . SER A 1 105 ? 11.237 2.924 46.520 1.00 42.97 105 SER A O 1
#